Protein AF-A0A537K074-F1 (afdb_monomer)

InterPro domains:
  IPR036113 Glu-tRNAGln amidotransferase superfamily, subunit C [SSF141000] (3-56)

pLDDT: mean 77.27, std 20.34, range [41.81, 97.5]

Mean predicted aligned error: 15.54 Å

Radius of gyration: 27.57 Å; Cα contacts (8 Å, |Δi|>4): 21; chains: 1; bounding box: 51×79×39 Å

Nearest PDB structures (foldseek):
  2g5i-assembly1_C  TM=7.106E-01  e=5.630E-02  Staphylococcus aureus
  3ip4-assembly1_C  TM=7.001E-01  e=9.883E-02  Staphylococcus aureus subsp. aureus Mu50
  4beh-assembly1_B  TM=3.711E-01  e=3.572E+00  Homo sapiens

Secondary structure (DSSP, 8-state):
---HHHHHHHHHHTT----HHHHHHHHHHHHHHHHHHHGGGGS--TTPPP-------TT-S----------PPPP------

Organism: NCBI:txid2569760

Solvent-accessible surface area (backbone atoms only — not comparable to full-atom values): 5661 Å² total; per-residue (Å²): 129,81,52,64,67,56,50,52,51,52,29,58,76,70,71,49,90,73,58,68,73,55,44,59,67,42,44,63,58,52,40,51,52,49,60,61,52,54,61,61,72,76,54,91,60,81,93,61,80,83,88,81,75,87,74,81,78,76,79,79,60,83,74,74,74,78,76,80,87,77,74,76,81,82,85,85,86,80,84,89,134

Sequence (81 aa):
MATVEDLERIAALTGLRIARSDLERLLPVLNALYADLERLSALPVAGLEPAFTPRRWEESTPQSRPGRRGEPDPPGRGRSR

Foldseek 3Di:
DDDLVNVVVVCVVVVHDDDSVVSVVCVVVVVVVVVVVVVVVPDPCPPPDDDDDDDPPPPPDPPPPDPPPDDPDDDDDDDDD

Structure (mmCIF, N/CA/C/O backbone):
data_AF-A0A537K074-F1
#
_entry.id   AF-A0A537K074-F1
#
loop_
_atom_site.group_PDB
_atom_site.id
_atom_site.type_symbol
_atom_site.label_atom_id
_atom_site.label_alt_id
_atom_site.label_comp_id
_atom_site.label_asym_id
_atom_site.label_entity_id
_atom_site.label_seq_id
_atom_site.pdbx_PDB_ins_code
_atom_site.Cartn_x
_atom_site.Cartn_y
_atom_site.Cartn_z
_atom_site.occupancy
_atom_site.B_iso_or_equiv
_atom_site.auth_seq_id
_atom_site.auth_comp_id
_atom_site.auth_asym_id
_atom_site.auth_atom_id
_atom_site.pdbx_PDB_model_num
ATOM 1 N N . MET A 1 1 ? 4.499 -7.845 1.369 1.00 81.75 1 MET A N 1
ATOM 2 C CA . MET A 1 1 ? 3.161 -7.473 1.884 1.00 81.75 1 MET A CA 1
ATOM 3 C C . MET A 1 1 ? 3.332 -6.528 3.055 1.00 81.75 1 MET A C 1
ATOM 5 O O . MET A 1 1 ? 4.207 -6.774 3.875 1.00 81.75 1 MET A O 1
ATOM 9 N N . ALA A 1 2 ? 2.529 -5.468 3.103 1.00 88.00 2 ALA A N 1
ATOM 10 C CA . ALA A 1 2 ? 2.477 -4.534 4.219 1.00 88.00 2 ALA A CA 1
ATOM 11 C C . ALA A 1 2 ? 1.813 -5.182 5.445 1.00 88.00 2 ALA A C 1
ATOM 13 O O . ALA A 1 2 ? 0.962 -6.070 5.310 1.00 88.00 2 ALA A O 1
ATOM 14 N N . THR A 1 3 ? 2.194 -4.710 6.627 1.00 95.25 3 THR A N 1
ATOM 15 C CA . THR A 1 3 ? 1.654 -5.097 7.936 1.00 95.25 3 THR A CA 1
ATOM 16 C C . THR A 1 3 ? 0.815 -3.969 8.546 1.00 95.25 3 THR A C 1
ATOM 18 O O . THR A 1 3 ? 0.868 -2.828 8.095 1.00 95.25 3 THR A O 1
ATOM 21 N N . VAL A 1 4 ? 0.045 -4.263 9.601 1.00 94.81 4 VAL A N 1
ATOM 22 C CA . VAL A 1 4 ? -0.693 -3.225 10.353 1.00 94.81 4 VAL A CA 1
ATOM 23 C C . VAL A 1 4 ? 0.264 -2.183 10.943 1.00 94.81 4 VAL A C 1
ATOM 25 O O . VAL A 1 4 ? -0.052 -0.999 10.935 1.00 94.81 4 VAL A O 1
ATOM 28 N N . GLU A 1 5 ? 1.447 -2.603 11.392 1.00 96.12 5 GLU A N 1
ATOM 29 C CA . GLU A 1 5 ? 2.478 -1.716 11.947 1.00 96.12 5 GLU A CA 1
ATOM 30 C C . GLU A 1 5 ? 3.026 -0.751 10.886 1.00 96.12 5 GLU A C 1
ATOM 32 O O . GLU A 1 5 ? 3.228 0.435 11.161 1.00 96.12 5 GLU A O 1
ATOM 37 N N . ASP A 1 6 ? 3.187 -1.220 9.642 1.00 95.12 6 ASP A N 1
ATOM 38 C CA . ASP A 1 6 ? 3.545 -0.350 8.516 1.00 95.12 6 ASP A CA 1
ATOM 39 C C . ASP A 1 6 ? 2.469 0.719 8.285 1.00 95.12 6 ASP A C 1
ATOM 41 O O . ASP A 1 6 ? 2.784 1.891 8.064 1.00 95.12 6 ASP A O 1
ATOM 45 N N . LEU A 1 7 ? 1.190 0.340 8.388 1.00 95.00 7 LEU A N 1
ATOM 46 C CA . LEU A 1 7 ? 0.077 1.276 8.234 1.00 95.00 7 LEU A CA 1
ATOM 47 C C . LEU A 1 7 ? -0.012 2.281 9.388 1.00 95.00 7 LEU A C 1
ATOM 49 O O . LEU A 1 7 ? -0.272 3.458 9.142 1.00 95.00 7 LEU A O 1
ATOM 53 N N . GLU A 1 8 ? 0.245 1.855 10.627 1.00 95.69 8 GLU A N 1
ATOM 54 C CA . GLU A 1 8 ? 0.333 2.747 11.791 1.00 95.69 8 GLU A CA 1
ATOM 55 C C . GLU A 1 8 ? 1.450 3.782 11.598 1.00 95.69 8 GLU A C 1
ATOM 57 O O . GLU A 1 8 ? 1.252 4.976 11.843 1.00 95.69 8 GLU A O 1
ATOM 62 N N . ARG A 1 9 ? 2.604 3.354 11.069 1.00 95.50 9 ARG A N 1
ATOM 63 C CA . ARG A 1 9 ? 3.723 4.250 10.753 1.00 95.50 9 ARG A CA 1
ATOM 64 C C . ARG A 1 9 ? 3.369 5.255 9.654 1.00 95.50 9 ARG A C 1
ATOM 66 O O . ARG A 1 9 ? 3.697 6.433 9.787 1.00 95.50 9 ARG A O 1
ATOM 73 N N . ILE A 1 10 ? 2.685 4.828 8.592 1.00 94.12 10 ILE A N 1
ATOM 74 C CA . ILE A 1 10 ? 2.227 5.715 7.507 1.00 94.12 10 ILE A CA 1
ATOM 75 C C . ILE A 1 10 ? 1.182 6.718 8.017 1.00 94.12 10 ILE A C 1
ATOM 77 O O . ILE A 1 10 ? 1.262 7.909 7.703 1.00 94.12 10 ILE A O 1
ATOM 81 N N . ALA A 1 11 ? 0.228 6.272 8.837 1.00 93.38 11 ALA A N 1
ATOM 82 C CA . ALA A 1 11 ? -0.769 7.146 9.453 1.00 93.38 11 ALA A CA 1
ATOM 83 C C . ALA A 1 11 ? -0.100 8.218 10.332 1.00 93.38 11 ALA A C 1
ATOM 85 O O . ALA A 1 11 ? -0.423 9.400 10.219 1.00 93.38 11 ALA A O 1
ATOM 86 N N . ALA A 1 12 ? 0.909 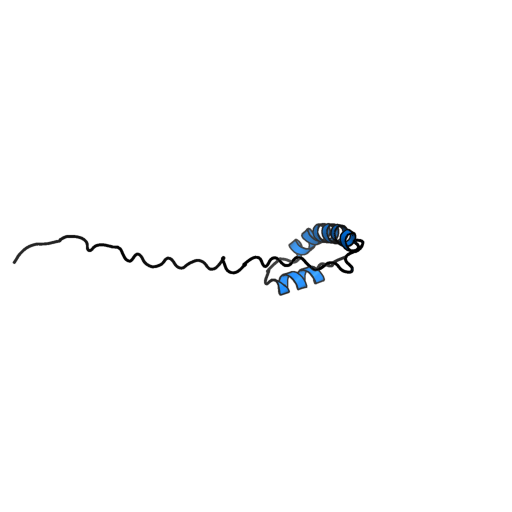7.836 11.122 1.00 93.00 12 ALA A N 1
ATOM 87 C CA . ALA A 1 12 ? 1.687 8.775 11.925 1.00 93.00 12 ALA A CA 1
ATOM 88 C C . ALA A 1 12 ? 2.441 9.809 11.067 1.00 93.00 12 ALA A C 1
ATOM 90 O O . ALA A 1 12 ? 2.390 11.000 11.366 1.00 93.00 12 ALA A O 1
ATOM 91 N N . LEU A 1 13 ? 3.090 9.382 9.975 1.00 95.88 13 LEU A N 1
ATOM 92 C CA . LEU A 1 13 ? 3.806 10.280 9.053 1.00 95.88 13 LEU A CA 1
ATOM 93 C C . LEU A 1 13 ? 2.882 11.279 8.345 1.00 95.88 13 LEU A C 1
ATOM 95 O O . LEU A 1 13 ? 3.299 12.389 8.023 1.00 95.88 13 LEU A O 1
ATOM 99 N N . THR A 1 14 ? 1.633 10.890 8.107 1.00 93.38 14 THR A N 1
ATOM 100 C CA . THR A 1 14 ? 0.619 11.722 7.443 1.00 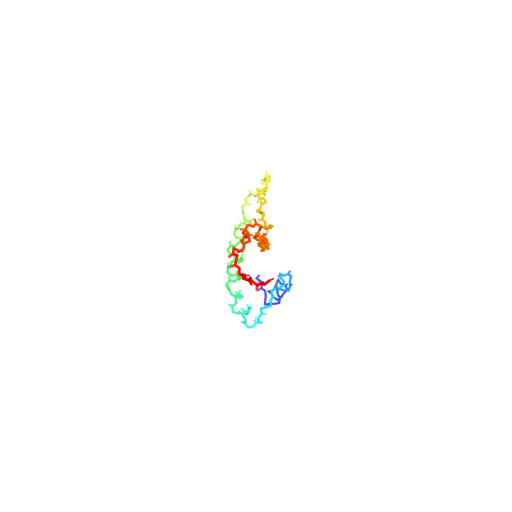93.38 14 THR A CA 1
ATOM 101 C C . THR A 1 14 ? -0.211 12.556 8.424 1.00 93.38 14 THR A C 1
ATOM 103 O O . THR A 1 14 ? -1.065 13.331 7.997 1.00 93.38 14 THR A O 1
ATOM 106 N N . GLY A 1 15 ? 0.029 12.422 9.734 1.00 93.12 15 GLY A N 1
ATOM 107 C CA . GLY A 1 15 ? -0.745 13.100 10.778 1.00 93.12 15 GLY A CA 1
ATOM 108 C C . GLY A 1 15 ? -2.182 12.583 10.923 1.00 93.12 15 GLY A C 1
ATOM 109 O O . GLY A 1 15 ? -3.009 13.237 11.560 1.00 93.12 15 GLY A O 1
ATOM 110 N N . LEU A 1 16 ? -2.500 11.422 10.343 1.00 93.69 16 LEU A N 1
ATOM 111 C CA . LEU A 1 16 ? -3.821 10.810 10.415 1.00 93.69 16 LEU A CA 1
ATOM 112 C C . LEU A 1 16 ? -3.980 10.026 11.719 1.00 93.69 16 LEU A C 1
ATOM 114 O O . LEU A 1 16 ? -3.138 9.215 12.098 1.00 93.69 16 LEU A O 1
ATOM 118 N N . ARG A 1 17 ? -5.114 10.230 12.394 1.00 93.25 17 ARG A N 1
ATOM 119 C CA . ARG A 1 17 ? -5.507 9.439 13.566 1.00 93.25 17 ARG A CA 1
ATOM 120 C C . ARG A 1 17 ? -6.507 8.380 13.125 1.00 93.25 17 ARG A C 1
ATOM 122 O O . ARG A 1 17 ? -7.692 8.671 12.999 1.00 93.25 17 ARG A O 1
ATOM 129 N N . ILE A 1 18 ? -6.018 7.170 12.875 1.00 93.50 18 ILE A N 1
ATOM 130 C CA . ILE A 1 18 ? -6.828 6.026 12.442 1.00 93.50 18 ILE A CA 1
ATOM 131 C C . ILE A 1 18 ? -6.775 4.965 13.540 1.00 93.50 18 ILE A C 1
ATOM 133 O O . ILE A 1 18 ? -5.706 4.689 14.084 1.00 93.50 18 ILE A O 1
ATOM 137 N N . ALA A 1 19 ? -7.923 4.390 13.899 1.00 96.31 19 ALA A N 1
ATOM 138 C CA . ALA A 1 19 ? -7.961 3.316 14.881 1.00 96.31 19 ALA A CA 1
ATOM 139 C C . ALA A 1 19 ? -7.325 2.044 14.306 1.00 96.31 19 ALA A C 1
ATOM 141 O O . ALA A 1 19 ? -7.531 1.711 13.138 1.00 96.31 19 ALA A O 1
ATOM 142 N N . ARG A 1 20 ? -6.612 1.282 15.141 1.00 95.38 20 ARG A N 1
ATOM 143 C CA . ARG A 1 20 ? -5.970 0.026 14.723 1.00 95.38 20 ARG A CA 1
ATOM 144 C C . ARG A 1 20 ? -6.947 -0.951 14.062 1.00 95.38 20 ARG A C 1
ATOM 146 O O . ARG A 1 20 ? -6.623 -1.527 13.032 1.00 95.38 20 ARG A O 1
ATOM 153 N N . SER A 1 21 ? -8.167 -1.062 14.586 1.00 97.50 21 SER A N 1
ATOM 154 C CA . SER A 1 21 ? -9.219 -1.900 13.998 1.00 97.50 21 SER A CA 1
ATOM 155 C C . SER A 1 21 ? -9.595 -1.488 12.572 1.00 97.50 21 SER A C 1
ATOM 157 O O . SER A 1 21 ? -9.982 -2.330 11.769 1.00 97.50 21 SER A O 1
ATOM 159 N N . ASP A 1 22 ? -9.504 -0.199 12.239 1.00 97.00 22 ASP A N 1
ATOM 160 C CA . ASP A 1 22 ? -9.763 0.278 10.879 1.00 97.00 22 ASP A CA 1
ATOM 161 C C . ASP A 1 22 ? -8.570 -0.006 9.965 1.00 97.00 22 ASP A C 1
ATOM 163 O O . ASP A 1 22 ? -8.761 -0.397 8.817 1.00 97.00 22 ASP A O 1
ATOM 167 N N . LEU A 1 23 ? -7.341 0.091 10.483 1.00 95.94 23 LEU A N 1
ATOM 168 C CA . LEU A 1 23 ? -6.138 -0.319 9.753 1.00 95.94 23 LEU A CA 1
ATOM 169 C C . LEU A 1 23 ? -6.153 -1.818 9.433 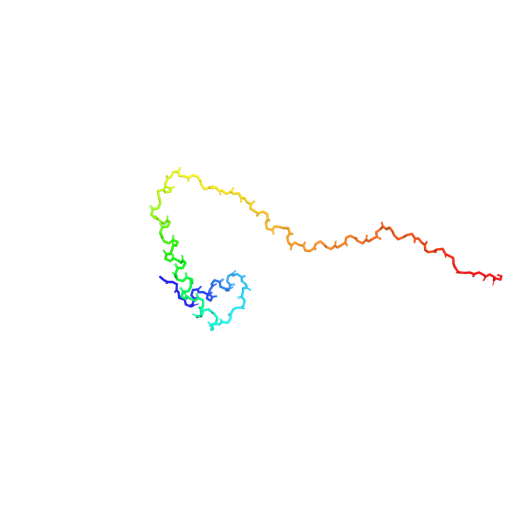1.00 95.94 23 LEU A C 1
ATOM 171 O O . LEU A 1 23 ? -5.855 -2.206 8.308 1.00 95.94 23 LEU A O 1
ATOM 175 N N . GLU A 1 24 ? -6.569 -2.653 10.382 1.00 97.25 24 GLU A N 1
ATOM 176 C CA . GLU A 1 24 ? -6.747 -4.096 10.185 1.00 97.25 24 GLU A CA 1
ATOM 177 C C . GLU A 1 24 ? -7.782 -4.403 9.093 1.00 97.25 24 GLU A C 1
ATOM 179 O O . GLU A 1 24 ? -7.558 -5.286 8.266 1.00 97.25 24 GLU A O 1
ATOM 184 N N . ARG A 1 25 ? -8.882 -3.639 9.030 1.00 97.19 25 ARG A N 1
ATOM 185 C CA . ARG A 1 25 ? -9.886 -3.761 7.956 1.00 97.19 25 ARG A CA 1
ATOM 186 C C . ARG A 1 25 ? -9.362 -3.295 6.599 1.00 97.19 25 ARG A C 1
ATOM 188 O O . ARG A 1 25 ? -9.746 -3.859 5.578 1.00 97.19 25 ARG A O 1
ATOM 195 N N . LEU A 1 26 ? -8.515 -2.266 6.573 1.00 95.00 26 LEU A N 1
ATOM 196 C CA . LEU A 1 26 ? -7.939 -1.710 5.345 1.00 95.00 26 LEU A CA 1
ATOM 197 C C . LEU A 1 26 ? -6.776 -2.548 4.802 1.00 95.00 26 LEU A C 1
ATOM 199 O O . LEU A 1 26 ? -6.523 -2.532 3.597 1.00 95.00 26 LEU A O 1
ATOM 203 N N . LEU A 1 27 ? -6.087 -3.296 5.665 1.00 95.62 27 LEU A N 1
ATOM 204 C CA . LEU A 1 27 ? -4.879 -4.039 5.323 1.00 95.62 27 LEU A CA 1
ATOM 205 C C . LEU A 1 27 ? -5.029 -4.964 4.099 1.00 95.62 27 LEU A C 1
ATOM 207 O O . LEU A 1 27 ? -4.146 -4.926 3.240 1.00 95.62 27 LEU A O 1
ATOM 211 N N . PRO A 1 28 ? -6.104 -5.766 3.944 1.00 95.75 28 PRO A N 1
ATOM 212 C CA . PRO A 1 28 ? -6.254 -6.627 2.771 1.00 95.75 28 PRO A CA 1
ATOM 213 C C . PRO A 1 28 ? -6.407 -5.826 1.474 1.00 95.75 28 PRO A C 1
ATOM 215 O O . PRO A 1 28 ? -5.817 -6.182 0.457 1.00 95.75 28 PRO A O 1
ATOM 218 N N . VAL A 1 29 ? -7.156 -4.719 1.522 1.00 95.62 29 VAL A N 1
ATOM 219 C CA . VAL A 1 29 ? -7.383 -3.835 0.368 1.00 95.62 29 VAL A CA 1
ATOM 220 C C . VAL A 1 29 ? -6.074 -3.181 -0.061 1.00 95.62 29 VAL A C 1
ATOM 222 O O . VAL A 1 29 ? -5.730 -3.186 -1.240 1.00 95.62 29 VAL A O 1
ATOM 225 N N . LEU A 1 30 ? -5.309 -2.662 0.900 1.00 94.19 30 LEU A N 1
ATOM 226 C CA . LEU A 1 30 ? -4.019 -2.035 0.625 1.00 94.19 30 LEU A CA 1
ATOM 227 C C . LEU A 1 30 ? -3.000 -3.047 0.100 1.00 94.19 30 LEU A C 1
ATOM 229 O O . LEU A 1 30 ? -2.279 -2.741 -0.842 1.00 94.19 30 LEU A O 1
ATOM 233 N N . ASN A 1 31 ? -2.970 -4.266 0.640 1.00 94.69 31 ASN A N 1
ATOM 234 C CA . ASN A 1 31 ? -2.099 -5.320 0.123 1.00 94.69 31 ASN A CA 1
ATOM 235 C C . ASN A 1 31 ? -2.450 -5.731 -1.315 1.00 94.69 31 ASN A C 1
ATOM 237 O O . ASN A 1 31 ? -1.539 -5.954 -2.109 1.00 94.69 31 ASN A O 1
ATOM 241 N N . ALA A 1 32 ? -3.738 -5.785 -1.670 1.00 94.19 32 ALA A N 1
ATOM 242 C CA . ALA A 1 32 ? -4.157 -6.026 -3.050 1.00 94.19 32 ALA A CA 1
ATOM 243 C C . ALA A 1 32 ? -3.682 -4.902 -3.988 1.00 94.19 32 ALA A C 1
ATOM 245 O O . ALA A 1 32 ? -3.110 -5.176 -5.041 1.00 94.19 32 ALA A O 1
ATOM 246 N N . LEU A 1 33 ? -3.823 -3.641 -3.564 1.00 93.56 33 LEU A N 1
ATOM 247 C CA . LEU A 1 33 ? -3.315 -2.489 -4.315 1.00 93.56 33 LEU A CA 1
ATOM 248 C C . LEU A 1 33 ? -1.788 -2.522 -4.468 1.00 93.56 33 LEU A C 1
ATOM 250 O O . LEU A 1 33 ? -1.279 -2.237 -5.548 1.00 93.56 33 LEU A O 1
ATOM 254 N N . TYR A 1 34 ? -1.046 -2.898 -3.423 1.00 90.69 34 TYR A N 1
ATOM 255 C CA . TYR A 1 34 ? 0.407 -3.057 -3.512 1.00 90.69 34 TYR A CA 1
ATOM 256 C C . TYR A 1 34 ? 0.804 -4.124 -4.534 1.00 90.69 34 TYR A C 1
ATOM 258 O O . TYR A 1 34 ? 1.681 -3.867 -5.354 1.00 90.69 34 TYR A O 1
ATOM 266 N N . ALA A 1 35 ? 0.131 -5.277 -4.539 1.00 90.50 35 ALA A N 1
ATOM 267 C CA . ALA A 1 35 ? 0.377 -6.324 -5.530 1.00 90.50 35 ALA A CA 1
ATOM 268 C C . ALA A 1 35 ? 0.070 -5.847 -6.963 1.00 90.50 35 ALA A C 1
ATOM 270 O O . ALA A 1 35 ? 0.795 -6.162 -7.906 1.00 90.50 35 ALA A O 1
ATOM 271 N N . ASP A 1 36 ? -0.977 -5.037 -7.136 1.00 90.25 36 ASP A N 1
ATOM 272 C CA . ASP A 1 36 ? -1.294 -4.430 -8.42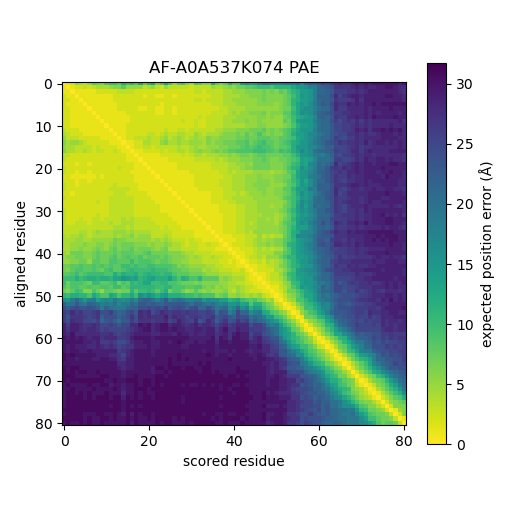7 1.00 90.25 36 ASP A CA 1
ATOM 273 C C . ASP A 1 36 ? -0.213 -3.441 -8.892 1.00 90.25 36 ASP A C 1
ATOM 275 O O . ASP A 1 36 ? 0.120 -3.413 -10.081 1.00 90.25 36 ASP A O 1
ATOM 279 N N . LEU A 1 37 ? 0.351 -2.655 -7.969 1.00 91.12 37 LEU A N 1
ATOM 280 C CA . LEU A 1 37 ? 1.429 -1.700 -8.237 1.00 91.12 37 LEU A CA 1
ATOM 281 C C . LEU A 1 37 ? 2.775 -2.382 -8.496 1.00 91.12 37 LEU A C 1
ATOM 283 O O . LEU A 1 37 ? 3.550 -1.880 -9.308 1.00 91.12 37 LEU A O 1
ATOM 287 N N . GLU A 1 38 ? 3.051 -3.534 -7.879 1.00 90.75 38 GLU A N 1
ATOM 288 C CA . GLU A 1 38 ? 4.263 -4.320 -8.152 1.00 90.75 38 GLU A CA 1
ATOM 289 C C . GLU A 1 38 ? 4.387 -4.672 -9.641 1.00 90.75 38 GLU A C 1
ATOM 291 O O . GLU A 1 38 ? 5.499 -4.717 -10.166 1.00 90.75 38 GLU A O 1
ATOM 296 N N . ARG A 1 39 ? 3.273 -4.801 -10.376 1.00 88.06 39 ARG A N 1
ATOM 297 C CA . ARG A 1 39 ? 3.300 -5.011 -11.835 1.00 88.06 39 ARG A CA 1
ATOM 298 C C . ARG A 1 39 ? 3.968 -3.868 -12.605 1.00 88.06 39 ARG A C 1
ATOM 300 O O . ARG A 1 39 ? 4.515 -4.107 -13.678 1.00 88.06 39 ARG A O 1
ATOM 307 N N . LEU A 1 40 ? 3.959 -2.645 -12.070 1.00 87.50 40 LEU A N 1
ATOM 308 C CA . LEU A 1 40 ? 4.626 -1.493 -12.689 1.00 87.50 40 LEU A CA 1
ATOM 309 C C . LEU A 1 40 ? 6.154 -1.605 -12.627 1.00 87.50 40 LEU A C 1
ATOM 311 O O . LEU A 1 40 ? 6.833 -1.010 -13.460 1.00 87.50 40 LEU A O 1
ATOM 315 N N . SER A 1 41 ? 6.702 -2.390 -11.691 1.00 85.69 41 SER A N 1
ATOM 316 C CA . SER A 1 41 ? 8.154 -2.593 -11.566 1.00 85.69 41 SER A CA 1
ATOM 317 C C . SER A 1 41 ? 8.774 -3.321 -12.764 1.00 85.69 41 SER A C 1
ATOM 319 O O . SER A 1 41 ? 9.973 -3.200 -13.001 1.00 85.69 41 SER A O 1
ATOM 321 N N . ALA A 1 42 ? 7.962 -4.040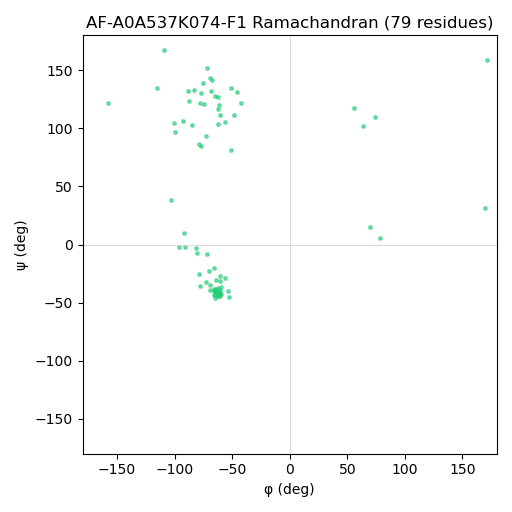 -13.544 1.00 88.06 42 ALA A N 1
ATOM 322 C CA . ALA A 1 42 ? 8.401 -4.754 -14.739 1.00 88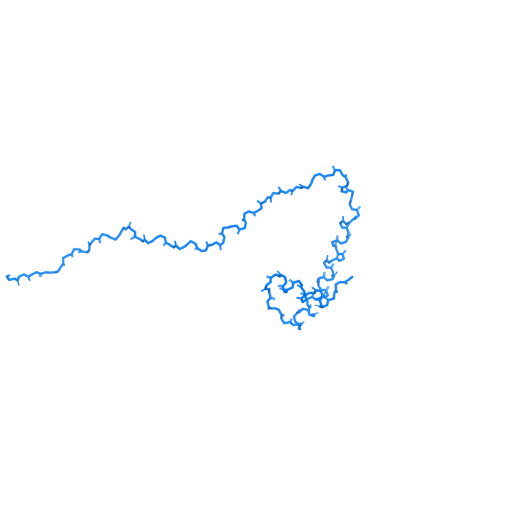.06 42 ALA A CA 1
ATOM 323 C C . ALA A 1 42 ? 8.534 -3.852 -15.981 1.00 88.06 42 ALA A C 1
ATOM 325 O O . ALA A 1 42 ? 8.994 -4.310 -17.028 1.00 88.06 42 ALA A O 1
ATOM 326 N N . LEU A 1 43 ? 8.108 -2.587 -15.904 1.00 88.50 43 LEU A N 1
ATOM 327 C CA . LEU A 1 43 ? 8.157 -1.671 -17.040 1.00 88.50 43 LEU A CA 1
ATOM 328 C C . LEU A 1 43 ? 9.595 -1.174 -17.284 1.00 88.50 43 LEU A C 1
ATOM 330 O O . LEU A 1 43 ? 10.302 -0.839 -16.331 1.00 88.50 43 LEU A O 1
ATOM 334 N N . PRO A 1 44 ? 10.042 -1.067 -18.550 1.00 89.25 44 PRO A N 1
ATOM 335 C CA . PRO A 1 44 ? 11.355 -0.523 -18.873 1.00 89.25 44 PRO A CA 1
ATOM 336 C C . PRO A 1 44 ? 11.353 0.995 -18.663 1.00 89.25 44 PRO A C 1
ATOM 338 O O . PRO A 1 44 ? 10.984 1.761 -19.548 1.00 89.25 44 PRO A O 1
ATOM 341 N N . VAL A 1 45 ? 11.758 1.431 -17.471 1.00 89.38 45 VAL A N 1
ATOM 342 C CA . VAL A 1 45 ? 11.825 2.858 -17.102 1.00 89.38 45 VAL A CA 1
ATOM 343 C C . VAL A 1 45 ? 13.221 3.469 -17.272 1.00 89.38 45 VAL A C 1
ATOM 345 O O . VAL A 1 45 ? 13.410 4.662 -17.049 1.00 89.38 45 VAL A O 1
ATOM 348 N N . ALA A 1 46 ? 14.212 2.668 -17.674 1.00 89.50 46 ALA A N 1
ATOM 349 C CA . ALA A 1 46 ? 15.580 3.132 -17.877 1.00 89.50 46 ALA A CA 1
ATOM 350 C C . ALA A 1 46 ? 15.657 4.154 -19.024 1.00 89.50 46 ALA A C 1
ATOM 352 O O . ALA A 1 46 ? 15.201 3.888 -20.134 1.00 89.50 46 ALA A O 1
ATOM 353 N N . GLY A 1 47 ? 16.261 5.314 -18.754 1.00 88.44 47 GLY A N 1
ATOM 354 C CA . GLY A 1 47 ? 16.416 6.394 -19.734 1.00 88.44 47 GLY A CA 1
ATOM 355 C C . GLY A 1 47 ? 15.160 7.239 -19.967 1.00 88.44 47 GLY A C 1
ATOM 356 O O . GLY A 1 47 ? 15.179 8.103 -20.840 1.00 88.44 47 GLY A O 1
ATOM 357 N N . LEU A 1 48 ? 14.082 7.014 -19.207 1.00 88.25 48 LEU A N 1
ATOM 358 C CA . LEU A 1 48 ? 12.909 7.884 -19.219 1.00 88.25 48 LEU A CA 1
ATOM 359 C C . LEU A 1 48 ? 13.075 9.009 -18.194 1.00 88.25 48 LEU A C 1
ATOM 361 O O . LEU A 1 48 ? 13.392 8.761 -17.032 1.00 88.25 48 LEU A O 1
ATOM 365 N N . GLU A 1 49 ? 12.799 10.239 -18.617 1.00 87.94 49 GLU A N 1
ATOM 366 C CA . GLU A 1 49 ? 12.706 11.383 -17.711 1.00 87.94 49 GLU A CA 1
ATOM 367 C C . GLU A 1 49 ? 11.366 11.355 -16.951 1.00 87.94 49 GLU A C 1
ATOM 369 O O . GLU A 1 49 ? 10.307 11.219 -17.579 1.00 87.94 49 GLU A O 1
ATOM 374 N N . PRO A 1 50 ? 11.358 11.496 -15.612 1.00 84.25 50 PRO A N 1
ATOM 375 C CA . PRO A 1 50 ? 10.120 11.579 -14.848 1.00 84.25 50 PRO A CA 1
ATOM 376 C C . PRO A 1 50 ? 9.296 12.813 -15.234 1.00 84.25 50 PRO A C 1
ATOM 378 O O . PRO A 1 50 ? 9.759 13.952 -15.155 1.00 84.25 50 PRO A O 1
ATOM 381 N N . ALA A 1 51 ? 8.026 12.606 -15.578 1.00 83.94 51 ALA A N 1
ATOM 382 C CA . ALA A 1 51 ? 7.103 13.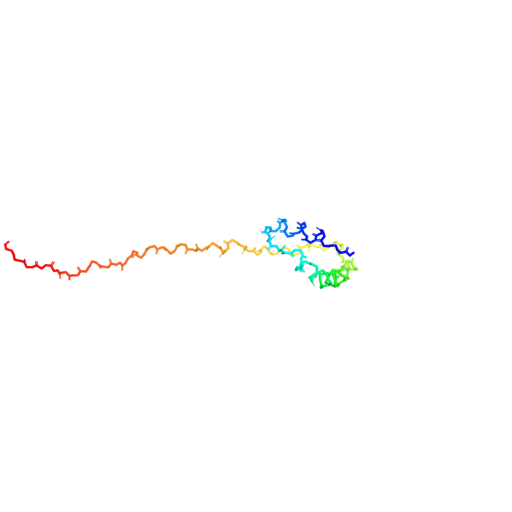701 -15.850 1.00 83.94 51 ALA A CA 1
ATOM 383 C C . ALA A 1 51 ? 6.621 14.354 -14.538 1.00 83.94 51 ALA A C 1
ATOM 385 O O . ALA A 1 51 ? 5.556 14.025 -14.015 1.00 83.94 51 ALA A O 1
ATOM 386 N N . PHE A 1 52 ? 7.386 15.303 -13.992 1.00 74.25 52 PHE A N 1
ATOM 387 C CA . PHE A 1 52 ? 6.931 16.134 -12.875 1.00 74.25 52 PHE A CA 1
ATOM 388 C C . PHE A 1 52 ? 6.121 17.325 -13.391 1.00 74.25 52 PHE A C 1
ATOM 390 O O . PHE A 1 52 ? 6.671 18.321 -13.850 1.00 74.25 52 PHE A O 1
ATOM 397 N N . THR A 1 53 ? 4.795 17.259 -13.270 1.00 69.56 53 THR A N 1
ATOM 398 C CA . THR A 1 53 ? 3.958 18.468 -13.274 1.00 69.56 53 THR A CA 1
ATOM 399 C C . THR A 1 53 ? 3.599 18.791 -11.823 1.00 69.56 53 THR A C 1
ATOM 401 O O . THR A 1 53 ? 2.777 18.076 -11.242 1.00 69.56 53 THR A O 1
ATOM 404 N N . PRO A 1 54 ? 4.209 19.808 -11.187 1.00 58.84 54 PRO A N 1
ATOM 405 C CA . PRO A 1 54 ? 3.866 20.160 -9.817 1.00 58.84 54 PRO A CA 1
ATOM 406 C C . PRO A 1 54 ? 2.400 20.606 -9.749 1.00 58.84 54 PRO A C 1
ATOM 408 O O . PRO A 1 54 ? 2.012 21.612 -10.342 1.00 58.84 54 PRO A O 1
ATOM 411 N N . ARG A 1 55 ? 1.567 19.857 -9.017 1.00 58.41 55 ARG A N 1
ATOM 412 C CA . ARG A 1 55 ? 0.234 20.327 -8.626 1.00 58.41 55 ARG A CA 1
ATOM 413 C C . ARG A 1 55 ? 0.409 21.303 -7.462 1.00 58.41 55 ARG A C 1
ATOM 415 O O . ARG A 1 55 ? 0.962 20.926 -6.431 1.00 58.41 55 ARG A O 1
ATOM 422 N N . ARG A 1 56 ? -0.051 22.551 -7.617 1.00 52.09 56 ARG A N 1
ATOM 423 C CA . ARG A 1 56 ? -0.125 23.517 -6.508 1.00 52.09 56 ARG A CA 1
ATOM 424 C C . ARG A 1 56 ? -1.087 22.973 -5.453 1.00 52.09 56 ARG A C 1
ATOM 426 O O . ARG A 1 56 ? -2.296 23.027 -5.630 1.00 52.09 56 ARG A O 1
ATOM 433 N N . TRP A 1 57 ? -0.551 22.454 -4.358 1.00 52.84 57 TRP A N 1
ATOM 434 C CA . TRP A 1 57 ? -1.330 22.129 -3.162 1.00 52.84 57 TRP A CA 1
ATOM 435 C C . TRP A 1 57 ? -1.585 23.375 -2.282 1.00 52.84 57 TRP A C 1
ATOM 437 O O . TRP A 1 57 ? -2.307 23.299 -1.294 1.00 52.84 57 TRP A O 1
ATOM 447 N N . GLU A 1 58 ? -1.039 24.537 -2.664 1.00 49.41 58 GLU A N 1
ATOM 448 C CA . GLU A 1 58 ? -1.091 25.800 -1.906 1.00 49.41 58 GLU A CA 1
ATOM 449 C C . GLU A 1 58 ? -2.471 26.491 -1.870 1.00 49.41 58 GLU A C 1
ATOM 451 O O . GLU A 1 58 ? -2.660 27.449 -1.124 1.00 49.41 58 GLU A O 1
ATOM 456 N N . GLU A 1 59 ? -3.468 26.031 -2.630 1.00 46.22 59 GLU A N 1
ATOM 457 C CA . GLU A 1 59 ? -4.738 26.764 -2.790 1.00 46.22 59 GLU A CA 1
ATOM 458 C C . GLU A 1 59 ? -5.846 26.375 -1.792 1.00 46.22 59 GLU A C 1
ATOM 460 O O . GLU A 1 59 ? -6.983 26.816 -1.915 1.00 46.22 59 GLU A O 1
ATOM 465 N N . SER A 1 60 ? -5.531 25.583 -0.760 1.00 48.91 60 SER A N 1
ATOM 466 C CA . SER A 1 60 ? -6.458 25.274 0.348 1.00 48.91 60 SER A CA 1
ATOM 467 C C . SER A 1 60 ? -6.143 26.062 1.623 1.00 48.91 60 SER A C 1
ATOM 469 O O . SER A 1 60 ? -6.273 25.550 2.732 1.00 48.91 60 SER A O 1
ATOM 471 N N . THR A 1 61 ? -5.746 27.328 1.484 1.00 47.00 61 THR A N 1
ATOM 472 C CA . THR A 1 61 ? -5.870 28.286 2.592 1.00 47.00 61 THR A CA 1
ATOM 473 C C . THR A 1 61 ? -7.272 28.887 2.492 1.00 47.00 61 THR A C 1
ATOM 475 O O . THR A 1 61 ? -7.593 29.428 1.431 1.00 47.00 61 THR A O 1
ATOM 478 N N . PRO A 1 62 ? -8.140 28.823 3.519 1.00 46.16 62 PRO A N 1
ATOM 479 C CA . PRO A 1 62 ? -9.393 29.560 3.466 1.00 46.16 62 PRO A CA 1
ATOM 480 C C . PRO A 1 62 ? -9.036 31.041 3.340 1.00 46.16 62 PRO A C 1
ATOM 482 O O . PRO A 1 62 ? -8.469 31.627 4.262 1.00 46.16 62 PRO A O 1
ATOM 485 N N . GLN A 1 63 ? -9.321 31.640 2.179 1.00 51.34 63 GLN A N 1
ATOM 486 C CA . GLN A 1 63 ? -9.261 33.085 2.021 1.00 51.34 63 GLN A CA 1
ATOM 487 C C . GLN A 1 63 ? -10.180 33.685 3.085 1.00 51.34 63 GLN A C 1
ATOM 489 O O . GLN A 1 63 ? -11.407 33.637 2.975 1.00 51.34 63 GLN A O 1
ATOM 494 N N . SER A 1 64 ? -9.574 34.246 4.130 1.00 47.25 64 SER A N 1
ATOM 495 C CA . SER A 1 64 ? -10.214 35.230 4.986 1.00 47.25 64 SER A CA 1
ATOM 496 C C . SER A 1 64 ? -10.848 36.262 4.066 1.00 47.25 64 SER A C 1
ATOM 498 O O . SER A 1 64 ? -10.142 36.972 3.349 1.00 47.25 64 SER A O 1
ATOM 500 N N . ARG A 1 65 ? -12.186 36.286 4.037 1.00 47.47 65 ARG A N 1
ATOM 501 C CA . ARG A 1 65 ? -12.975 37.275 3.299 1.00 47.47 65 ARG A CA 1
ATOM 502 C C . ARG A 1 65 ? -12.344 38.655 3.511 1.00 47.47 65 ARG A C 1
ATOM 504 O O . ARG A 1 65 ? -12.268 39.080 4.667 1.00 47.47 65 ARG A O 1
ATOM 511 N N . PRO A 1 66 ? -11.923 39.379 2.460 1.00 42.66 66 PRO A N 1
ATOM 512 C CA . PRO A 1 66 ? -11.604 40.779 2.636 1.00 42.66 66 PRO A CA 1
ATOM 513 C C . PRO A 1 66 ? -12.885 41.469 3.103 1.00 42.66 66 PRO A C 1
ATOM 515 O O . PRO A 1 66 ? -13.934 41.387 2.459 1.00 42.66 66 PRO A O 1
ATOM 518 N N . GLY A 1 67 ? -12.795 42.071 4.290 1.00 44.84 67 GLY A N 1
ATOM 519 C CA . GLY A 1 67 ? -13.854 42.859 4.891 1.00 44.84 67 GLY A CA 1
ATOM 520 C C . GLY A 1 67 ? -14.446 43.809 3.858 1.00 44.84 67 GLY A C 1
ATOM 521 O O . GLY A 1 67 ? -13.730 44.494 3.128 1.00 44.84 67 GLY A O 1
ATOM 522 N 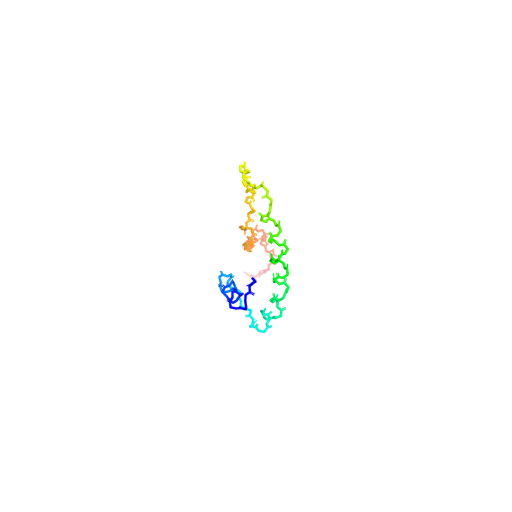N . ARG A 1 68 ? -15.771 43.785 3.803 1.00 50.34 68 ARG A N 1
ATOM 523 C CA . ARG A 1 68 ? -16.673 44.579 2.978 1.00 50.34 68 ARG A CA 1
ATOM 524 C C . ARG A 1 68 ? -16.342 46.081 3.095 1.00 50.34 68 ARG A C 1
ATOM 526 O O . ARG A 1 68 ? -16.976 46.799 3.856 1.00 50.34 68 ARG A O 1
ATOM 533 N N . ARG A 1 69 ? -15.341 46.587 2.364 1.00 56.69 69 ARG A N 1
ATOM 534 C CA . ARG A 1 69 ? -15.182 48.033 2.121 1.00 56.69 69 ARG A CA 1
ATOM 535 C C . ARG A 1 69 ? -16.165 48.419 1.030 1.00 56.69 69 ARG A C 1
ATOM 537 O O . ARG A 1 69 ? -15.853 48.379 -0.153 1.00 56.69 69 ARG A O 1
ATOM 544 N N . GLY A 1 70 ? -17.378 48.714 1.463 1.00 52.53 70 GLY A N 1
ATOM 545 C CA . GLY A 1 70 ? -18.469 49.133 0.595 1.00 52.53 70 GLY A CA 1
ATOM 546 C C . GLY A 1 70 ? -19.804 49.162 1.324 1.00 52.53 70 GLY A C 1
ATOM 547 O O . GLY A 1 70 ? -20.822 48.863 0.714 1.00 52.53 70 GLY A O 1
ATOM 548 N N . GLU A 1 71 ? -19.800 49.450 2.627 1.00 50.69 71 GLU A N 1
ATOM 549 C CA . GLU A 1 71 ? -21.025 49.766 3.358 1.00 50.69 71 GLU A CA 1
ATOM 550 C C . GLU A 1 71 ? -21.174 51.299 3.323 1.00 50.69 71 GLU A C 1
ATOM 552 O O . GLU A 1 71 ? -20.362 51.987 3.944 1.00 50.69 71 GLU A O 1
ATOM 557 N N . PRO A 1 72 ? -22.100 51.862 2.528 1.00 54.25 72 PRO A N 1
ATOM 558 C CA . PRO A 1 72 ? -22.416 53.284 2.595 1.00 54.25 72 PRO A CA 1
ATOM 559 C C . PRO A 1 72 ? -23.095 53.599 3.934 1.00 54.25 72 PRO A C 1
ATOM 561 O O . PRO A 1 72 ? -23.903 52.805 4.420 1.00 54.25 72 PRO A O 1
ATOM 564 N N . ASP A 1 73 ? -22.768 54.756 4.519 1.00 58.06 73 ASP A N 1
ATOM 565 C CA . ASP A 1 73 ? -23.376 55.237 5.763 1.00 58.06 73 ASP A CA 1
ATOM 566 C C . ASP A 1 73 ? -24.915 55.201 5.685 1.00 58.06 73 ASP A C 1
ATOM 568 O O . ASP A 1 73 ? -25.495 55.653 4.689 1.00 58.06 73 ASP A O 1
ATOM 572 N N . PRO A 1 74 ? -25.613 54.700 6.721 1.00 62.97 74 PRO A N 1
ATOM 573 C CA . PRO A 1 74 ? -27.066 54.730 6.738 1.00 62.97 74 PRO A CA 1
ATOM 574 C C . PRO A 1 74 ? -27.573 56.179 6.879 1.00 62.97 74 PRO A C 1
ATOM 576 O O . PRO A 1 74 ? -27.133 56.908 7.773 1.00 62.97 74 PRO A O 1
ATOM 579 N N . PRO A 1 75 ? -28.543 56.619 6.055 1.00 48.88 75 PRO A N 1
ATOM 580 C CA . PRO A 1 75 ? -29.125 57.944 6.194 1.00 48.88 75 PRO A CA 1
ATOM 581 C C . PRO A 1 75 ? -30.076 58.011 7.402 1.00 48.88 75 PRO A C 1
ATOM 583 O O . PRO A 1 75 ? -31.096 57.330 7.451 1.00 48.88 75 PRO A O 1
ATOM 586 N N . GLY A 1 76 ? -29.759 58.913 8.336 1.00 50.47 76 GLY A N 1
ATOM 587 C CA . GLY A 1 76 ? -30.719 59.747 9.069 1.00 50.47 76 GLY A CA 1
ATOM 588 C C . GLY A 1 76 ? -31.581 59.119 10.177 1.00 50.47 76 GLY A C 1
ATOM 589 O O . GLY A 1 76 ? -32.600 58.489 9.917 1.00 50.47 76 GLY A O 1
ATOM 590 N N . ARG A 1 77 ? -31.290 59.492 11.431 1.00 47.09 77 ARG A N 1
ATOM 591 C CA . ARG A 1 77 ? -32.245 59.700 12.548 1.00 47.09 77 ARG A CA 1
ATOM 592 C C . ARG A 1 77 ? -31.553 60.617 13.568 1.00 47.09 77 ARG A C 1
ATOM 594 O O . ARG A 1 77 ? -30.501 60.247 14.052 1.00 47.09 77 ARG A O 1
ATOM 601 N N . GLY A 1 78 ? -32.022 61.788 13.980 1.00 41.81 78 GLY A N 1
ATOM 602 C CA . GLY A 1 78 ? -33.196 62.589 13.676 1.00 41.81 78 GLY A CA 1
ATOM 603 C C . GL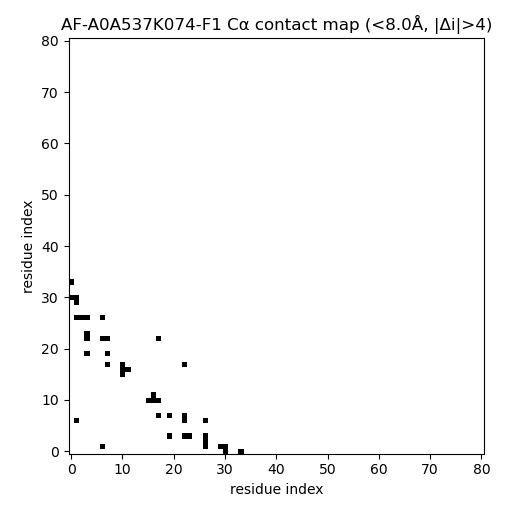Y A 1 78 ? -33.249 63.766 14.671 1.00 41.81 78 GLY A C 1
ATOM 604 O O . GLY A 1 78 ? -32.682 63.677 15.750 1.00 41.81 78 GLY A O 1
ATOM 605 N N . ARG A 1 79 ? -33.968 64.827 14.286 1.00 47.97 79 ARG A N 1
ATOM 606 C CA . ARG A 1 79 ? -34.771 65.744 15.124 1.00 47.97 79 ARG A CA 1
ATOM 607 C C . ARG A 1 79 ? -34.120 66.478 16.318 1.00 47.97 79 ARG A C 1
ATOM 609 O O . ARG A 1 79 ? -33.880 65.907 17.369 1.00 47.97 79 ARG A O 1
ATOM 616 N N . SER A 1 80 ? -34.138 67.806 16.175 1.00 47.47 80 SER A N 1
ATOM 617 C CA . SER A 1 80 ? -34.733 68.759 17.131 1.00 47.47 80 SER A CA 1
ATOM 618 C C . SER A 1 80 ? -34.126 68.847 18.537 1.00 47.47 80 SER A C 1
ATOM 620 O O . SER A 1 80 ? -34.544 68.122 19.436 1.00 47.47 80 SER A O 1
ATOM 622 N N . ARG A 1 81 ? -33.315 69.882 18.775 1.00 44.50 81 ARG A N 1
ATOM 623 C CA . ARG A 1 81 ? -33.682 71.086 19.548 1.00 44.50 81 ARG A CA 1
ATOM 624 C C . ARG A 1 81 ? -32.571 72.123 19.461 1.00 44.50 81 ARG A C 1
ATOM 626 O O . ARG A 1 81 ? -31.400 71.703 19.389 1.00 44.50 81 ARG A O 1
#